Protein AF-A0A7X7B4W0-F1 (afdb_monomer_lite)

Sequence (100 aa):
SINEGDKVKDATKNTVFGEVVKKEVDKSIVFASNEKGELVQTTRPGYVSMKLYVHAKGVHTDTGYYFNNVDYYVGRSLELRAGTGVVWTRIIGIRKVEEE

Secondary structure (DSSP, 8-state):
---TT-EEEETTTTEEEEEEEEEEEEE--EEEE-TTS-EEEE--TT-EEEEEEEE--EEEETTEEEETTEEE-TT-EEEEEETTEEEEEE-----PPPP-

Radius of gyration: 16.17 Å; chains: 1; bounding box: 29×34×49 Å

Foldseek 3Di:
DFDFQWFKAQVVVRDGFWTWHDKDKAFAWDWDQDPVRDTDTDGDPPDIDMDTDTDGDFDADPAATATPNDHDHAQDWTFMDTDNDTDTDGHHDDDDDDDD

Structure (mmCIF, N/CA/C/O backbone):
data_AF-A0A7X7B4W0-F1
#
_entry.id   AF-A0A7X7B4W0-F1
#
loop_
_atom_site.group_PDB
_atom_site.id
_atom_site.type_symbol
_atom_site.label_atom_id
_atom_site.label_alt_id
_atom_site.label_comp_id
_atom_site.label_asym_id
_atom_site.label_entity_id
_atom_site.label_seq_id
_atom_site.pdbx_PDB_ins_code
_atom_site.Cartn_x
_atom_site.Cartn_y
_atom_site.Cartn_z
_atom_site.occupancy
_atom_site.B_iso_or_equiv
_atom_site.auth_seq_id
_atom_site.auth_comp_id
_atom_site.auth_asym_id
_atom_site.auth_atom_id
_atom_site.pdbx_PDB_model_num
ATOM 1 N N . SER A 1 1 ? -13.858 5.658 2.648 1.00 82.69 1 SER A N 1
ATOM 2 C CA . SER A 1 1 ? -13.291 4.476 3.325 1.00 82.69 1 SER A CA 1
ATOM 3 C C . SER A 1 1 ? -12.485 3.674 2.316 1.00 82.69 1 SER A C 1
ATOM 5 O O . SER A 1 1 ? -12.686 3.875 1.126 1.00 82.69 1 SER A O 1
ATOM 7 N N . ILE A 1 2 ? -11.548 2.845 2.791 1.00 92.56 2 ILE A N 1
ATOM 8 C CA . ILE A 1 2 ? -10.820 1.857 1.976 1.00 92.56 2 ILE A CA 1
ATOM 9 C C . ILE A 1 2 ? -11.421 0.494 2.302 1.00 92.56 2 ILE A C 1
ATOM 11 O O . ILE A 1 2 ? -11.445 0.124 3.480 1.00 92.56 2 ILE A O 1
ATOM 15 N N . ASN A 1 3 ? -11.904 -0.234 1.306 1.00 94.62 3 ASN A N 1
ATOM 16 C CA . ASN A 1 3 ? -12.563 -1.528 1.451 1.00 94.62 3 ASN A CA 1
ATOM 17 C C . ASN A 1 3 ? -11.956 -2.559 0.495 1.00 94.62 3 ASN A C 1
ATOM 19 O O . ASN A 1 3 ? -11.267 -2.205 -0.458 1.00 94.62 3 ASN A O 1
ATOM 23 N N . GLU A 1 4 ? -12.203 -3.837 0.770 1.00 96.25 4 GLU A N 1
ATOM 24 C CA . GLU A 1 4 ? -11.894 -4.910 -0.180 1.00 96.25 4 GLU A CA 1
ATOM 25 C C . GLU A 1 4 ? -12.699 -4.703 -1.468 1.00 96.25 4 GLU A C 1
ATOM 27 O O . GLU A 1 4 ? -13.845 -4.252 -1.422 1.00 96.25 4 GLU A O 1
ATOM 32 N N . GLY A 1 5 ? -12.073 -4.963 -2.613 1.00 96.06 5 GLY A N 1
ATOM 33 C CA . GLY A 1 5 ? -12.630 -4.664 -3.932 1.00 96.06 5 GLY A CA 1
ATOM 34 C C . GLY A 1 5 ? -12.272 -3.279 -4.484 1.00 96.06 5 GLY A C 1
ATOM 35 O O . GLY A 1 5 ? -12.394 -3.039 -5.688 1.00 96.06 5 GLY A O 1
ATOM 36 N N . ASP A 1 6 ? -11.790 -2.353 -3.646 1.00 97.19 6 ASP A N 1
ATOM 37 C CA . ASP A 1 6 ? -11.432 -1.015 -4.115 1.00 97.19 6 ASP A CA 1
ATOM 38 C C . ASP A 1 6 ? -10.225 -1.066 -5.058 1.00 97.19 6 ASP A C 1
ATOM 40 O O . ASP A 1 6 ? -9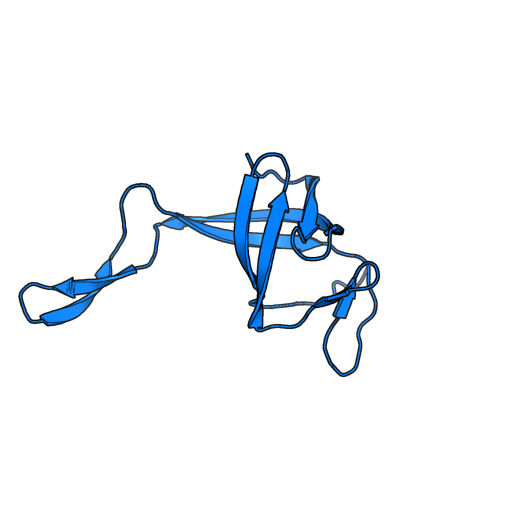.180 -1.647 -4.746 1.00 97.19 6 ASP A O 1
ATOM 44 N N . LYS A 1 7 ? -10.332 -0.376 -6.198 1.00 96.69 7 LYS A N 1
ATOM 45 C CA . LYS A 1 7 ? -9.188 -0.170 -7.090 1.00 96.69 7 LYS A CA 1
ATOM 46 C C . LYS A 1 7 ? -8.137 0.695 -6.412 1.00 96.69 7 LYS A C 1
ATOM 48 O O . LYS A 1 7 ? -8.446 1.694 -5.763 1.00 96.69 7 LYS A O 1
ATOM 53 N N . VAL A 1 8 ? -6.885 0.317 -6.622 1.00 96.50 8 VAL A N 1
ATOM 54 C CA . VAL A 1 8 ? -5.723 0.958 -6.025 1.00 96.50 8 VAL A CA 1
ATOM 55 C C . VAL A 1 8 ? -4.975 1.739 -7.089 1.00 96.50 8 VAL A C 1
ATOM 57 O O . VAL A 1 8 ? -4.503 1.183 -8.085 1.00 96.50 8 VAL A O 1
ATOM 60 N N . LYS A 1 9 ? -4.857 3.043 -6.852 1.00 96.31 9 LYS A N 1
ATOM 61 C CA . LYS A 1 9 ? -4.155 3.991 -7.706 1.00 96.31 9 LYS A CA 1
ATOM 62 C C . LYS A 1 9 ? -2.905 4.512 -7.013 1.00 96.31 9 LYS A C 1
ATOM 64 O O . LYS A 1 9 ? -2.969 5.010 -5.893 1.00 96.31 9 LYS A O 1
ATOM 69 N N . ASP A 1 10 ? -1.789 4.460 -7.722 1.00 95.94 10 ASP A N 1
ATOM 70 C CA . ASP A 1 10 ? -0.604 5.254 -7.422 1.00 95.94 10 ASP A CA 1
ATOM 71 C C . ASP A 1 10 ? -0.869 6.689 -7.892 1.00 95.94 10 ASP A C 1
ATOM 73 O O . ASP A 1 10 ? -0.997 6.954 -9.093 1.00 95.94 10 ASP A O 1
ATOM 77 N N . ALA A 1 11 ? -1.036 7.609 -6.942 1.00 94.62 11 ALA A N 1
ATOM 78 C CA . ALA A 1 11 ? -1.405 8.987 -7.243 1.00 94.62 11 ALA A CA 1
ATOM 79 C C . ALA A 1 11 ? -0.269 9.735 -7.948 1.00 94.62 11 ALA A C 1
ATOM 81 O O . ALA A 1 11 ? -0.529 10.493 -8.880 1.00 94.62 11 ALA A O 1
ATOM 82 N N . THR A 1 12 ? 0.981 9.474 -7.557 1.00 93.69 12 THR A N 1
ATOM 83 C CA . THR A 1 12 ? 2.169 10.137 -8.110 1.00 93.69 12 THR A CA 1
ATOM 84 C C . THR A 1 12 ? 2.417 9.733 -9.560 1.00 93.69 12 THR A C 1
ATOM 86 O O . THR A 1 12 ? 2.840 10.552 -10.370 1.00 93.69 12 THR A O 1
ATOM 89 N N . LYS A 1 13 ? 2.149 8.470 -9.902 1.00 94.50 13 LYS A N 1
ATOM 90 C CA . LYS A 1 13 ? 2.299 7.947 -11.268 1.00 94.50 13 LYS A CA 1
ATOM 91 C C . LYS A 1 13 ? 1.002 7.966 -12.074 1.00 94.50 13 LYS A C 1
ATOM 93 O O . LYS A 1 13 ? 0.998 7.572 -13.234 1.00 94.50 13 LYS A O 1
ATOM 98 N N . ASN A 1 14 ? -0.085 8.435 -11.463 1.00 93.44 14 ASN A N 1
ATOM 99 C CA . ASN A 1 14 ? -1.415 8.517 -12.054 1.00 93.44 14 ASN A CA 1
ATOM 100 C C . ASN A 1 14 ? -1.903 7.185 -12.666 1.00 93.44 14 ASN A C 1
ATOM 102 O O . ASN A 1 14 ? -2.601 7.190 -13.677 1.00 93.44 14 ASN A O 1
ATOM 106 N N . THR A 1 15 ? -1.567 6.049 -12.046 1.00 94.75 15 THR A N 1
ATOM 107 C CA . THR A 1 15 ? -1.853 4.713 -12.594 1.00 94.75 15 THR A CA 1
ATOM 108 C C . THR A 1 15 ? -2.630 3.842 -11.613 1.00 94.75 15 THR A C 1
ATOM 110 O O . THR A 1 15 ? -2.335 3.824 -10.418 1.00 94.75 15 THR A O 1
ATOM 113 N N . VAL A 1 16 ? -3.643 3.126 -12.105 1.00 96.25 16 VAL A N 1
ATOM 114 C CA . VAL A 1 16 ? -4.340 2.079 -11.342 1.00 96.25 16 VAL A CA 1
ATOM 115 C C . VAL A 1 16 ? -3.580 0.779 -11.551 1.00 96.25 16 VAL A C 1
ATOM 117 O O . VAL A 1 16 ? -3.428 0.351 -12.692 1.00 96.25 16 VAL A O 1
ATOM 120 N N . PHE A 1 17 ? -3.091 0.161 -10.479 1.00 95.00 17 PHE A N 1
ATOM 121 C CA . PHE A 1 17 ? -2.200 -1.000 -10.587 1.00 95.00 17 PHE A CA 1
ATOM 122 C C . PHE A 1 17 ? -2.776 -2.277 -9.975 1.00 95.00 17 PHE A C 1
ATOM 124 O O . PHE A 1 17 ? -2.294 -3.364 -10.277 1.00 95.00 17 PHE A O 1
ATOM 131 N N . GLY A 1 18 ? -3.814 -2.176 -9.145 1.00 95.12 18 GLY A N 1
ATOM 132 C CA . GLY A 1 18 ? -4.368 -3.347 -8.482 1.00 95.12 18 GLY A CA 1
ATOM 133 C C . GLY A 1 18 ? -5.673 -3.088 -7.752 1.00 95.12 18 GLY A C 1
ATOM 134 O O . GLY A 1 18 ? -6.351 -2.084 -7.976 1.00 95.12 18 GLY A O 1
ATOM 135 N N . GLU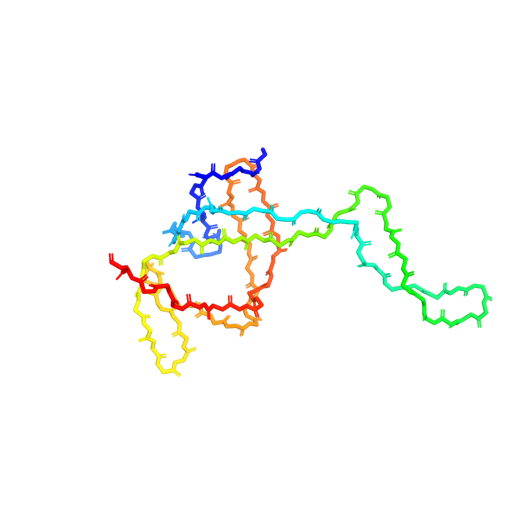 A 1 19 ? -6.012 -4.021 -6.877 1.00 97.00 19 GLU A N 1
ATOM 136 C CA . GLU A 1 19 ? -7.242 -4.046 -6.094 1.00 97.00 19 GLU A CA 1
ATOM 137 C C . GLU A 1 19 ? -6.957 -4.468 -4.653 1.00 97.00 19 GLU A C 1
ATOM 139 O O . GLU A 1 19 ? -6.104 -5.325 -4.408 1.00 97.00 19 GLU A O 1
ATOM 144 N N . VAL A 1 20 ? -7.649 -3.856 -3.694 1.00 97.19 20 VAL A N 1
ATOM 145 C CA . VAL A 1 20 ? -7.539 -4.221 -2.279 1.00 97.19 20 VAL A CA 1
ATOM 146 C C . VAL A 1 20 ? -8.161 -5.595 -2.062 1.00 97.19 20 VAL A C 1
ATOM 148 O O . VAL A 1 20 ? -9.347 -5.783 -2.307 1.00 97.19 20 VAL A O 1
ATOM 151 N N . VAL A 1 21 ? -7.376 -6.532 -1.533 1.00 97.25 21 VAL A N 1
ATOM 152 C CA . VAL A 1 21 ? -7.854 -7.886 -1.191 1.00 97.25 21 VAL A CA 1
ATOM 153 C C . VAL A 1 21 ? -7.952 -8.129 0.308 1.00 97.25 21 VAL A C 1
ATOM 155 O O . VAL A 1 21 ? -8.607 -9.070 0.732 1.00 97.25 21 VAL A O 1
ATOM 158 N N . LYS A 1 22 ? -7.272 -7.311 1.116 1.00 95.81 22 LYS A N 1
ATOM 159 C CA . LYS A 1 22 ? -7.340 -7.369 2.577 1.00 95.81 22 LYS A CA 1
ATOM 160 C C . LYS A 1 22 ? -6.823 -6.065 3.169 1.00 95.81 22 LYS A C 1
ATOM 162 O O . LYS A 1 22 ? -5.877 -5.468 2.648 1.00 95.81 22 LYS A O 1
ATOM 167 N N . LYS A 1 23 ? -7.377 -5.661 4.309 1.00 94.12 23 LYS A N 1
ATOM 168 C CA . LYS A 1 23 ? -6.785 -4.635 5.177 1.00 94.12 23 LYS A CA 1
ATOM 169 C C . LYS A 1 23 ? -6.707 -5.140 6.612 1.00 94.12 23 LYS A C 1
ATOM 171 O O . LYS A 1 23 ? -7.649 -5.738 7.119 1.00 94.12 23 LYS A O 1
ATOM 176 N N . GLU A 1 24 ? -5.597 -4.857 7.271 1.00 93.94 24 GLU A N 1
ATOM 177 C CA . GLU A 1 24 ? -5.421 -5.077 8.704 1.00 93.94 24 GLU A CA 1
ATOM 178 C C . GLU A 1 24 ? -5.164 -3.720 9.345 1.00 93.94 24 GLU A C 1
ATOM 180 O O . GLU A 1 24 ? -4.253 -3.001 8.932 1.00 93.94 24 GLU A O 1
ATOM 185 N N . VAL A 1 25 ? -5.992 -3.354 10.320 1.00 90.44 25 VAL A N 1
ATOM 186 C CA . VAL A 1 25 ? -5.870 -2.097 11.059 1.00 90.44 25 VAL A CA 1
ATOM 187 C C . VAL A 1 25 ? -5.549 -2.441 12.501 1.00 90.44 25 VAL A C 1
ATOM 189 O O . VAL A 1 25 ? -6.269 -3.212 13.128 1.00 90.44 25 VAL A O 1
ATOM 192 N N . ASP A 1 26 ? -4.476 -1.855 13.010 1.00 86.62 26 ASP A N 1
ATOM 193 C CA . ASP A 1 26 ? -4.023 -2.011 14.383 1.00 86.62 26 ASP A CA 1
ATOM 194 C C . ASP A 1 26 ? -3.829 -0.631 15.029 1.00 86.62 26 ASP A C 1
ATOM 196 O O . ASP A 1 26 ? -3.875 0.421 14.372 1.0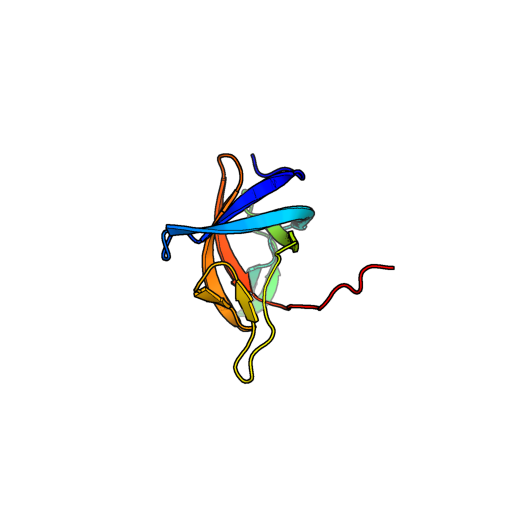0 86.62 26 ASP A O 1
ATOM 200 N N . LYS A 1 27 ? -3.615 -0.623 16.342 1.00 83.75 27 LYS A N 1
ATOM 201 C CA . LYS A 1 27 ? -3.260 0.576 17.093 1.00 83.75 27 LYS A CA 1
ATOM 202 C C . LYS A 1 27 ? -2.006 1.200 16.490 1.00 83.75 27 LYS A C 1
ATOM 204 O O . LYS A 1 27 ? -1.077 0.506 16.083 1.00 83.75 27 LYS A O 1
ATOM 209 N N . SER A 1 28 ? -1.981 2.529 16.440 1.00 83.75 28 SER A N 1
ATOM 210 C CA . SER A 1 28 ? -0.791 3.259 16.010 1.00 83.75 28 SER A CA 1
ATOM 211 C C . SER A 1 28 ? 0.408 2.861 16.865 1.00 83.75 28 SER A C 1
ATOM 213 O O . SER A 1 28 ? 0.340 2.943 18.086 1.00 83.75 28 SER A O 1
ATOM 215 N N . ILE A 1 29 ? 1.498 2.455 16.218 1.00 82.19 29 ILE A N 1
ATOM 216 C CA . ILE A 1 29 ? 2.790 2.232 16.868 1.00 82.19 29 ILE A CA 1
ATOM 217 C C . ILE A 1 29 ? 3.613 3.513 16.727 1.00 82.19 29 ILE A C 1
ATOM 219 O O . ILE A 1 29 ? 3.957 3.917 15.617 1.00 82.19 29 ILE A O 1
ATOM 223 N N . VAL A 1 30 ? 3.927 4.152 17.850 1.00 84.12 30 VAL A N 1
ATOM 224 C CA . VAL A 1 30 ? 4.790 5.338 17.926 1.00 84.12 30 VAL A CA 1
ATOM 225 C C . VAL A 1 30 ? 5.849 5.087 18.987 1.00 84.12 30 VAL A C 1
ATOM 227 O O . VAL A 1 30 ? 5.560 4.469 20.003 1.00 84.12 30 VAL A O 1
ATOM 230 N N . PHE A 1 31 ? 7.069 5.570 18.782 1.00 86.06 31 PHE A N 1
ATOM 231 C CA . PHE A 1 31 ? 8.099 5.558 19.817 1.00 86.06 31 PHE A CA 1
ATOM 232 C C . PHE A 1 31 ? 8.234 6.964 20.399 1.00 86.06 31 PHE A C 1
ATOM 234 O O . PHE A 1 31 ? 8.350 7.930 19.645 1.00 86.06 31 PHE A O 1
ATOM 241 N N . ALA A 1 32 ? 8.183 7.084 21.723 1.00 88.75 32 ALA A N 1
ATOM 242 C CA . ALA A 1 32 ? 8.324 8.352 22.434 1.00 88.75 32 ALA A CA 1
ATOM 243 C C . ALA A 1 32 ? 9.157 8.156 23.704 1.00 88.75 32 ALA A C 1
ATOM 245 O O . ALA A 1 32 ? 9.192 7.059 24.260 1.00 88.75 32 ALA A O 1
ATOM 246 N N . SER A 1 33 ? 9.825 9.214 24.159 1.00 91.44 33 SER A N 1
ATOM 247 C CA . SER A 1 33 ? 10.539 9.192 25.437 1.00 91.44 33 SER A CA 1
ATOM 248 C C . SER A 1 33 ? 9.550 9.262 26.600 1.00 91.44 33 SER A C 1
ATOM 250 O O . SER A 1 33 ? 8.645 10.097 26.593 1.00 91.44 33 SER A O 1
ATOM 252 N N . ASN A 1 34 ? 9.721 8.395 27.597 1.00 90.81 34 ASN A N 1
ATOM 253 C CA . ASN A 1 34 ? 9.005 8.502 28.868 1.00 90.81 34 ASN A CA 1
ATOM 254 C C . ASN A 1 34 ? 9.627 9.593 29.769 1.00 90.81 34 ASN A C 1
ATOM 256 O O . ASN A 1 34 ? 10.615 10.233 29.407 1.00 90.81 34 ASN A O 1
ATOM 260 N N . GLU A 1 35 ? 9.078 9.786 30.971 1.00 92.44 35 GLU A N 1
ATOM 261 C CA . GLU A 1 35 ? 9.569 10.771 31.955 1.00 92.44 35 GLU A CA 1
ATOM 262 C C . GLU A 1 35 ? 11.029 10.541 32.395 1.00 92.44 35 GLU A C 1
ATOM 264 O O . GLU A 1 35 ? 11.668 11.450 32.918 1.00 92.44 35 GLU A O 1
ATOM 269 N N . LYS A 1 36 ? 11.578 9.343 32.156 1.00 92.50 36 LYS A N 1
ATOM 270 C CA . LYS A 1 36 ? 12.973 8.975 32.438 1.00 92.50 36 LYS A CA 1
ATOM 271 C C . LYS A 1 36 ? 13.898 9.147 31.227 1.00 92.50 36 LYS A C 1
ATOM 273 O O . LYS A 1 36 ? 15.082 8.840 31.317 1.00 92.50 36 LYS A O 1
ATOM 278 N N . GLY A 1 37 ? 13.373 9.614 30.092 1.00 91.56 37 GLY A N 1
ATOM 279 C CA . GLY A 1 37 ? 14.111 9.747 28.836 1.00 91.56 37 GLY A CA 1
ATOM 280 C C . GLY A 1 37 ? 14.261 8.444 28.042 1.00 91.56 37 GLY A C 1
ATOM 281 O O . GLY A 1 37 ? 14.906 8.447 26.995 1.00 91.56 37 GLY A O 1
ATOM 282 N N . GLU A 1 38 ? 13.660 7.339 28.486 1.00 94.31 38 GLU A N 1
ATOM 283 C CA . GLU A 1 38 ? 13.761 6.038 27.819 1.00 94.31 38 GLU A CA 1
ATOM 284 C C . GLU A 1 38 ? 12.800 5.974 26.629 1.00 94.31 38 GLU A C 1
ATOM 286 O O . GLU A 1 38 ? 11.629 6.348 26.742 1.00 94.31 38 GLU A O 1
ATOM 291 N N . LEU A 1 39 ? 13.281 5.474 25.488 1.00 91.50 39 LEU A N 1
ATOM 292 C CA . LEU A 1 39 ? 12.452 5.286 24.302 1.00 91.50 39 LEU A CA 1
ATOM 293 C C . LEU A 1 39 ? 11.509 4.093 24.513 1.00 91.50 39 LEU A C 1
ATOM 295 O O . LEU A 1 39 ? 11.956 2.950 24.586 1.00 91.50 39 LEU A O 1
ATOM 299 N N . VAL A 1 40 ? 10.205 4.354 24.573 1.00 91.69 40 VAL A N 1
ATOM 300 C CA . VAL A 1 40 ? 9.171 3.328 24.759 1.00 91.69 40 VAL A CA 1
ATOM 301 C C . VAL A 1 40 ? 8.177 3.331 23.603 1.00 91.69 40 VAL A C 1
ATOM 303 O O . VAL A 1 40 ? 7.900 4.365 22.990 1.00 91.69 40 VAL A O 1
ATOM 306 N N . GLN A 1 41 ? 7.623 2.157 23.301 1.00 88.94 41 GLN A N 1
ATOM 307 C CA . GLN A 1 41 ? 6.527 2.028 22.348 1.00 88.94 41 GLN A CA 1
ATOM 308 C C . GLN A 1 41 ? 5.219 2.521 22.988 1.00 88.94 41 GLN A C 1
ATOM 310 O O . GLN A 1 41 ? 4.844 2.097 24.077 1.00 88.94 41 GLN A O 1
ATOM 315 N N . THR A 1 42 ? 4.510 3.403 22.292 1.00 87.44 42 THR A N 1
ATOM 316 C CA . THR A 1 42 ? 3.232 4.001 22.685 1.00 87.44 42 THR A CA 1
ATOM 317 C C . THR A 1 42 ? 2.280 4.083 21.486 1.00 87.44 42 THR A C 1
ATOM 319 O O . THR A 1 42 ? 2.604 3.649 20.379 1.00 87.44 42 THR A O 1
ATOM 322 N N . THR A 1 43 ? 1.085 4.634 21.703 1.00 84.81 43 THR A N 1
ATOM 323 C CA . THR A 1 43 ? 0.062 4.837 20.673 1.00 84.81 43 THR A CA 1
ATOM 324 C C . THR A 1 43 ? -0.377 6.295 20.637 1.00 84.81 43 THR A C 1
ATOM 326 O O . THR A 1 43 ? -0.456 6.942 21.681 1.00 84.81 43 THR A O 1
ATOM 329 N N . ARG A 1 44 ? -0.685 6.825 19.448 1.00 81.50 44 ARG A N 1
ATOM 330 C CA . ARG A 1 44 ? -1.211 8.187 19.293 1.00 81.50 44 ARG A CA 1
ATOM 331 C C . ARG A 1 44 ? -2.724 8.149 19.039 1.00 81.50 44 ARG A C 1
ATOM 333 O O . ARG A 1 44 ? -3.135 7.590 18.020 1.00 81.50 44 ARG A O 1
ATOM 340 N N . PRO A 1 45 ? -3.563 8.750 19.907 1.00 80.06 45 PRO A N 1
ATOM 341 C CA . PRO A 1 45 ? -5.004 8.829 19.678 1.00 80.06 45 PRO A CA 1
ATOM 342 C C . PRO A 1 45 ? -5.334 9.457 18.318 1.00 80.06 45 PRO A C 1
ATOM 344 O O . PRO A 1 45 ? -4.717 10.444 17.917 1.00 80.06 45 PRO A O 1
ATOM 347 N N . GLY A 1 46 ? -6.293 8.869 17.601 1.00 78.94 46 GLY A N 1
ATOM 348 C CA . GLY A 1 46 ? -6.683 9.294 16.251 1.00 78.94 46 GLY A CA 1
ATOM 349 C C . GLY A 1 46 ? -5.789 8.771 15.119 1.00 78.94 46 GLY A C 1
ATOM 350 O O . GLY A 1 46 ? -6.102 9.011 13.957 1.00 78.94 46 GLY A O 1
ATOM 351 N N . TYR A 1 47 ? -4.715 8.038 15.430 1.00 78.88 47 TYR A N 1
ATOM 352 C CA . TYR A 1 47 ? -3.852 7.393 14.442 1.00 78.88 47 TYR A CA 1
ATOM 353 C C . TYR A 1 47 ? -4.013 5.875 14.512 1.00 78.88 47 TYR A C 1
ATOM 355 O O . TYR A 1 47 ? -4.205 5.293 15.581 1.00 78.88 47 TYR A O 1
ATOM 363 N N . VAL A 1 48 ? -3.868 5.227 13.361 1.00 82.94 48 VAL A N 1
ATOM 364 C CA . VAL A 1 48 ? -3.841 3.769 13.231 1.00 82.94 48 VAL A CA 1
ATOM 365 C C . VAL A 1 48 ? -2.609 3.350 12.447 1.00 82.94 48 VAL A C 1
ATOM 367 O O . VAL A 1 48 ? -2.104 4.107 11.616 1.00 82.94 48 VAL A O 1
ATOM 370 N N . SER A 1 49 ? -2.138 2.136 12.697 1.00 85.69 49 SER A N 1
ATOM 371 C CA . SER A 1 49 ? -1.205 1.455 11.806 1.00 85.69 49 SER A CA 1
ATOM 372 C C . SER A 1 49 ? -2.020 0.541 10.895 1.00 85.69 49 SER A C 1
ATOM 374 O O . SER A 1 49 ? -2.908 -0.165 11.361 1.00 85.69 49 SER A O 1
ATOM 376 N N . MET A 1 50 ? -1.760 0.567 9.587 1.00 90.75 50 MET A N 1
ATOM 377 C CA . MET A 1 50 ? -2.513 -0.232 8.618 1.00 90.75 50 MET A CA 1
ATOM 378 C C . MET A 1 50 ? -1.568 -1.020 7.718 1.00 90.75 50 MET A C 1
ATOM 380 O O . MET A 1 50 ? -0.641 -0.451 7.142 1.00 90.75 50 MET A O 1
ATOM 384 N N . LYS A 1 51 ? -1.846 -2.314 7.545 1.00 93.94 51 LYS A N 1
ATOM 385 C CA . LYS A 1 51 ? -1.305 -3.115 6.444 1.00 93.94 51 LYS A CA 1
ATOM 386 C C . LYS A 1 51 ? -2.388 -3.275 5.389 1.00 93.94 51 LYS A C 1
ATOM 388 O O . LYS A 1 51 ? -3.476 -3.772 5.673 1.00 93.94 51 LYS A O 1
ATOM 393 N N . LEU A 1 52 ? -2.084 -2.832 4.176 1.00 95.06 52 LEU A N 1
ATOM 394 C CA . LEU A 1 52 ? -2.969 -2.954 3.026 1.00 95.06 52 LEU A CA 1
ATOM 395 C C . LEU A 1 52 ? -2.391 -3.995 2.073 1.00 95.06 52 LEU A C 1
ATOM 397 O O . LEU A 1 52 ? -1.236 -3.882 1.663 1.00 95.06 52 LEU A O 1
ATOM 401 N N . TYR A 1 53 ? -3.195 -4.991 1.722 1.00 96.44 53 TYR A N 1
ATOM 402 C CA . TYR A 1 53 ? -2.821 -6.041 0.788 1.00 96.44 53 TYR A CA 1
ATOM 403 C C . TYR A 1 53 ? -3.511 -5.777 -0.541 1.00 96.44 53 TYR A C 1
ATOM 405 O O . TYR A 1 53 ? -4.734 -5.627 -0.602 1.00 96.44 53 TYR A O 1
ATOM 413 N N . VAL A 1 54 ? -2.708 -5.716 -1.598 1.00 95.81 54 VAL A N 1
ATOM 414 C CA . VAL A 1 54 ? -3.157 -5.370 -2.943 1.00 95.81 54 VAL A CA 1
ATOM 415 C C . VAL A 1 54 ? -2.777 -6.496 -3.885 1.00 95.81 54 VAL A C 1
ATOM 4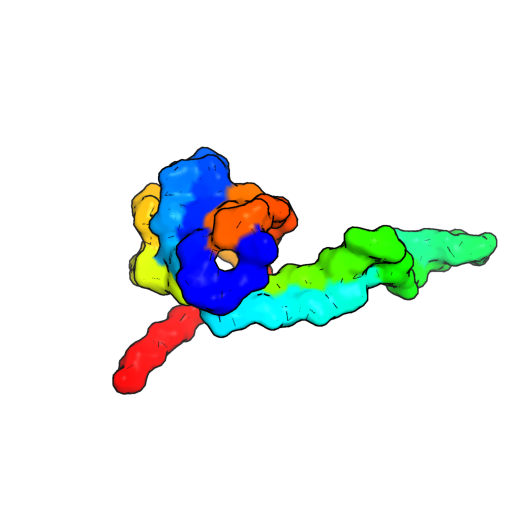17 O O . VAL A 1 54 ? -1.625 -6.930 -3.895 1.00 95.81 54 VAL A O 1
ATOM 420 N N . HIS A 1 55 ? -3.740 -6.953 -4.677 1.00 95.94 55 HIS A N 1
ATOM 421 C CA . HIS A 1 55 ? -3.484 -7.865 -5.780 1.00 95.94 55 HIS A CA 1
ATOM 422 C C . HIS A 1 55 ? -3.343 -7.050 -7.066 1.00 95.94 55 HIS A C 1
ATOM 424 O O . HIS A 1 55 ? -4.197 -6.227 -7.396 1.00 95.94 55 HIS A O 1
ATOM 430 N N . ALA A 1 56 ? -2.236 -7.260 -7.770 1.00 94.00 56 ALA A N 1
ATOM 431 C CA . ALA A 1 56 ? -1.903 -6.602 -9.020 1.00 94.00 56 ALA A CA 1
ATOM 432 C C . ALA A 1 56 ? -1.417 -7.639 -10.038 1.00 94.00 56 ALA A C 1
ATOM 434 O O . ALA A 1 56 ? -0.707 -8.577 -9.676 1.00 94.00 56 ALA A O 1
ATOM 435 N N . LYS A 1 57 ? -1.772 -7.444 -11.311 1.00 93.31 57 LYS A N 1
ATOM 436 C CA . LYS A 1 57 ? -1.210 -8.214 -12.427 1.00 93.31 57 LYS A CA 1
ATOM 437 C C . LYS A 1 57 ? -0.006 -7.468 -12.982 1.00 93.31 57 LYS A C 1
ATOM 439 O O . LYS A 1 57 ? -0.108 -6.282 -13.296 1.00 93.31 57 LYS A O 1
ATOM 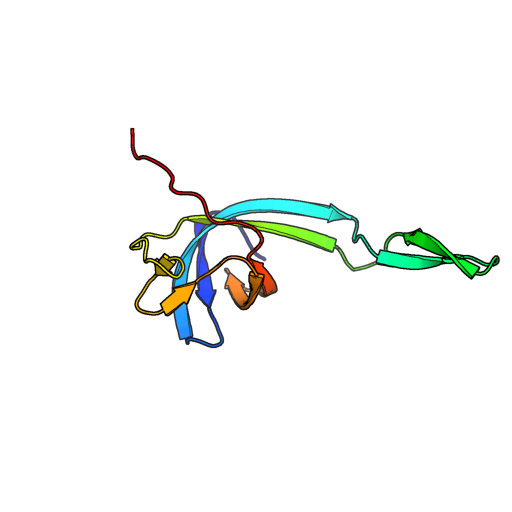444 N N . GLY A 1 58 ? 1.121 -8.156 -13.107 1.00 91.56 58 GLY A N 1
ATOM 445 C CA . GLY A 1 58 ? 2.354 -7.554 -13.596 1.00 91.56 58 GLY A CA 1
ATOM 446 C C . GLY A 1 58 ? 3.439 -8.567 -13.893 1.00 91.56 58 GLY A C 1
ATOM 447 O O . GLY A 1 58 ? 3.227 -9.775 -13.809 1.00 91.56 58 GLY A O 1
ATOM 448 N N . VAL A 1 59 ? 4.605 -8.039 -14.241 1.00 92.38 59 VAL A N 1
ATOM 449 C CA . VAL A 1 59 ? 5.776 -8.817 -14.645 1.00 92.38 59 VAL A CA 1
ATOM 450 C C . VAL A 1 59 ? 6.873 -8.627 -13.606 1.00 92.38 59 VAL A C 1
ATOM 452 O O . VAL A 1 59 ? 7.121 -7.508 -13.163 1.00 92.38 59 VAL A O 1
ATOM 455 N N . HIS A 1 60 ? 7.515 -9.716 -13.195 1.00 90.00 60 HIS A N 1
ATOM 456 C CA . HIS A 1 60 ? 8.707 -9.641 -12.354 1.00 90.00 60 HIS A CA 1
ATOM 457 C C . HIS A 1 60 ? 9.909 -9.212 -13.203 1.00 90.00 60 HIS A C 1
ATOM 459 O O . HIS A 1 60 ? 10.104 -9.736 -14.299 1.00 90.00 60 HIS A O 1
ATOM 465 N N . THR A 1 61 ? 10.698 -8.271 -12.697 1.00 88.25 61 THR A N 1
ATOM 466 C CA . THR A 1 61 ? 11.909 -7.751 -13.342 1.00 88.25 61 THR A CA 1
ATOM 467 C C . THR A 1 61 ? 13.105 -7.921 -12.408 1.00 88.25 61 THR A C 1
ATOM 469 O O . THR A 1 61 ? 12.941 -8.180 -11.217 1.00 88.25 61 THR A O 1
ATOM 472 N N . ASP A 1 62 ? 14.321 -7.720 -12.916 1.00 86.88 62 ASP A N 1
ATOM 473 C CA . ASP A 1 62 ? 15.546 -7.833 -12.107 1.00 86.88 62 ASP A CA 1
ATOM 474 C C . ASP A 1 62 ? 15.624 -6.794 -10.971 1.00 86.88 62 ASP A C 1
ATOM 476 O O . ASP A 1 62 ? 16.396 -6.946 -10.025 1.00 86.88 62 ASP A O 1
ATOM 480 N N . THR A 1 63 ? 14.825 -5.727 -11.051 1.00 85.69 63 THR A N 1
ATOM 481 C CA . THR A 1 63 ? 14.819 -4.603 -10.104 1.00 85.69 63 THR A CA 1
ATOM 482 C C . THR A 1 63 ? 13.528 -4.499 -9.287 1.00 85.69 63 THR A C 1
ATOM 484 O O . THR A 1 63 ? 13.411 -3.608 -8.442 1.00 85.69 63 THR A O 1
ATOM 487 N N . GLY A 1 64 ? 12.561 -5.401 -9.493 1.00 89.31 64 GLY A N 1
ATOM 488 C CA . GLY A 1 64 ? 11.295 -5.408 -8.769 1.00 89.31 64 GLY A CA 1
ATOM 489 C C . GLY A 1 64 ? 10.140 -5.996 -9.575 1.00 89.31 64 GLY A C 1
ATOM 490 O O . GLY A 1 64 ? 10.209 -7.103 -10.101 1.00 89.31 64 GLY A O 1
ATOM 491 N N . TYR A 1 65 ? 9.026 -5.274 -9.603 1.00 93.44 65 TYR A N 1
ATOM 492 C CA . TYR A 1 65 ? 7.800 -5.692 -10.265 1.00 93.44 65 TYR A CA 1
ATOM 493 C C . TYR A 1 65 ? 7.228 -4.546 -11.079 1.00 93.44 65 TYR A C 1
ATOM 495 O O . TYR A 1 65 ? 7.073 -3.427 -10.591 1.00 93.44 65 TYR A O 1
ATOM 503 N N . TYR A 1 66 ? 6.864 -4.852 -12.310 1.00 92.94 66 TYR A N 1
ATOM 504 C CA . TYR A 1 66 ? 6.284 -3.907 -13.236 1.00 92.94 66 TYR A CA 1
ATOM 505 C C . TYR A 1 66 ? 4.766 -4.079 -13.257 1.00 92.94 66 TYR A C 1
ATOM 507 O O . TYR A 1 66 ? 4.253 -5.085 -13.755 1.00 92.94 66 TYR A O 1
ATOM 515 N N . PHE A 1 67 ? 4.043 -3.102 -12.707 1.00 92.69 67 PHE A N 1
ATOM 516 C CA . PHE A 1 67 ? 2.580 -3.068 -12.698 1.00 92.69 67 PHE A CA 1
ATOM 517 C C . PHE A 1 67 ? 2.102 -1.841 -13.472 1.00 92.69 67 PHE A C 1
ATOM 519 O O . PHE A 1 67 ? 2.470 -0.716 -13.146 1.00 92.69 67 PHE A O 1
ATOM 526 N N . ASN A 1 68 ? 1.281 -2.054 -14.503 1.00 89.31 68 ASN A N 1
ATOM 527 C CA . ASN A 1 68 ? 0.702 -0.997 -15.341 1.00 89.31 68 ASN A CA 1
ATOM 528 C C . ASN A 1 68 ? 1.696 0.119 -15.739 1.00 89.31 68 ASN A C 1
ATOM 530 O O . ASN A 1 68 ? 1.486 1.303 -15.465 1.00 89.31 68 ASN A O 1
ATOM 534 N N . ASN A 1 69 ? 2.795 -0.294 -16.372 1.00 88.56 69 ASN A N 1
ATOM 535 C CA . ASN A 1 69 ? 3.854 0.572 -16.887 1.00 88.56 69 ASN A CA 1
ATOM 536 C C . ASN A 1 69 ? 4.681 1.347 -15.842 1.00 88.56 69 ASN A C 1
ATOM 538 O O . ASN A 1 69 ? 5.319 2.355 -16.159 1.00 88.56 69 ASN A O 1
ATOM 542 N N . VAL A 1 70 ? 4.673 0.886 -14.591 1.00 92.62 70 VAL A N 1
ATOM 543 C CA . VAL A 1 70 ? 5.393 1.509 -13.479 1.00 92.62 70 VAL A CA 1
ATOM 544 C C . VAL A 1 70 ? 6.136 0.450 -12.671 1.00 92.62 70 VAL A C 1
ATOM 546 O O . VAL A 1 70 ? 5.586 -0.604 -12.356 1.00 92.62 70 VAL A O 1
ATOM 549 N N . ASP A 1 71 ? 7.374 0.764 -12.291 1.00 92.88 71 ASP A N 1
ATOM 550 C CA . ASP A 1 71 ? 8.186 -0.063 -11.401 1.00 92.88 71 ASP A CA 1
ATOM 551 C C . ASP A 1 71 ? 7.778 0.087 -9.928 1.00 92.88 71 ASP A C 1
ATOM 553 O O . ASP A 1 71 ? 7.656 1.188 -9.371 1.00 92.88 71 ASP A O 1
ATOM 557 N N . TYR A 1 72 ? 7.619 -1.051 -9.264 1.00 94.38 72 TYR A N 1
ATOM 558 C CA . TYR A 1 72 ? 7.356 -1.183 -7.839 1.00 94.38 72 TYR A CA 1
ATOM 559 C C . TYR A 1 72 ? 8.379 -2.132 -7.221 1.00 94.38 72 TYR A C 1
ATOM 561 O O . TYR A 1 72 ? 8.661 -3.204 -7.745 1.00 94.38 72 TYR A O 1
ATOM 569 N N . TYR A 1 73 ? 8.926 -1.751 -6.073 1.00 94.62 73 TYR A N 1
ATOM 570 C CA . TYR A 1 73 ? 9.944 -2.522 -5.368 1.00 94.62 73 TYR A CA 1
ATOM 571 C C . TYR A 1 73 ? 9.791 -2.339 -3.860 1.00 94.62 73 TYR A C 1
ATOM 573 O O . TYR A 1 73 ? 9.253 -1.332 -3.382 1.00 94.62 73 TYR A O 1
ATOM 581 N N . VAL A 1 74 ? 10.253 -3.332 -3.097 1.00 94.81 74 VAL A N 1
ATOM 582 C CA . VAL A 1 74 ? 10.230 -3.277 -1.632 1.00 94.81 74 VAL A CA 1
ATOM 583 C C . VAL A 1 74 ? 11.046 -2.075 -1.163 1.00 94.81 74 VAL A C 1
ATOM 585 O O . VAL A 1 74 ? 12.147 -1.813 -1.636 1.00 94.81 74 VAL A O 1
ATOM 588 N N . GLY A 1 75 ? 10.480 -1.309 -0.239 1.00 94.19 75 GLY A N 1
ATOM 589 C CA . GLY A 1 75 ? 11.074 -0.094 0.294 1.00 94.19 75 GLY A CA 1
ATOM 590 C C . GLY A 1 75 ? 10.652 1.190 -0.419 1.00 94.19 75 GLY A C 1
ATOM 591 O O . GLY A 1 75 ? 10.911 2.258 0.139 1.00 94.19 75 GLY A O 1
ATOM 592 N N . ARG A 1 76 ? 9.970 1.124 -1.571 1.00 93.75 76 ARG A N 1
ATOM 593 C CA . ARG A 1 76 ? 9.410 2.303 -2.247 1.00 93.75 76 ARG A CA 1
ATOM 594 C C . ARG A 1 76 ? 8.275 2.922 -1.425 1.00 93.75 76 ARG A C 1
ATOM 596 O O . ARG A 1 76 ? 7.373 2.209 -0.984 1.00 93.75 76 ARG A O 1
ATOM 603 N N . SER A 1 77 ? 8.301 4.243 -1.267 1.00 95.75 77 SER A N 1
ATOM 604 C CA . SER A 1 77 ? 7.193 5.021 -0.696 1.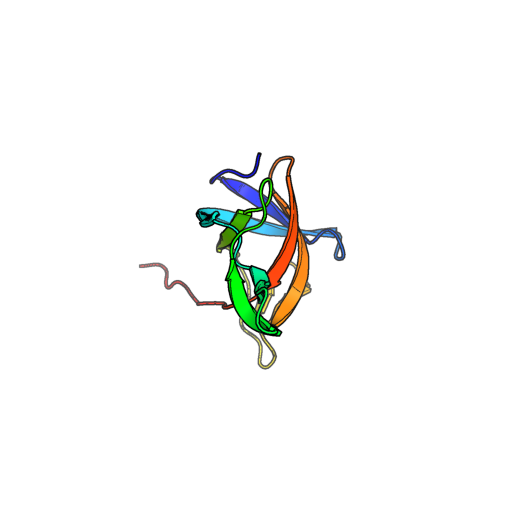00 95.75 77 SER A CA 1
ATOM 605 C C . SER A 1 77 ? 6.299 5.590 -1.799 1.00 95.75 77 SER A C 1
ATOM 607 O O . SER A 1 77 ? 6.797 5.946 -2.869 1.00 95.75 77 SER A O 1
ATOM 609 N N . LEU A 1 78 ? 4.991 5.680 -1.552 1.00 95.12 78 LEU A N 1
ATOM 610 C CA . LEU A 1 78 ? 4.023 6.226 -2.506 1.00 95.12 78 LEU A CA 1
ATOM 611 C C . LEU A 1 78 ? 2.777 6.815 -1.827 1.00 95.12 78 LEU A C 1
ATOM 613 O O . LEU A 1 78 ? 2.385 6.381 -0.740 1.00 95.12 78 LEU A O 1
ATOM 617 N N . GLU A 1 79 ? 2.146 7.777 -2.508 1.00 95.94 79 GLU A N 1
ATOM 618 C CA . GLU A 1 79 ? 0.774 8.213 -2.230 1.00 95.94 79 GLU A CA 1
ATOM 619 C C . GLU A 1 79 ? -0.194 7.271 -2.954 1.00 95.94 79 GLU A C 1
ATOM 621 O O . GLU A 1 79 ? -0.212 7.181 -4.185 1.00 95.94 79 GLU A O 1
ATOM 626 N N . LEU A 1 80 ? -1.003 6.562 -2.178 1.00 94.94 80 LEU A N 1
ATOM 627 C CA . LEU A 1 80 ? -1.959 5.579 -2.657 1.00 94.94 80 LEU A CA 1
ATOM 628 C C . LEU A 1 80 ? -3.381 6.105 -2.474 1.00 94.94 80 LEU A C 1
ATOM 630 O O . LEU A 1 80 ? -3.737 6.611 -1.408 1.00 94.94 80 LEU A O 1
ATOM 634 N N . ARG A 1 81 ? -4.210 5.934 -3.506 1.00 95.38 81 ARG A N 1
ATOM 635 C CA . ARG A 1 81 ? -5.660 6.143 -3.438 1.00 95.38 81 ARG A CA 1
ATOM 636 C C . ARG A 1 81 ? -6.383 4.817 -3.589 1.00 95.38 81 ARG A C 1
ATOM 638 O O . ARG A 1 81 ? -6.118 4.081 -4.536 1.00 95.38 81 ARG A O 1
ATOM 645 N N . ALA A 1 82 ? -7.293 4.536 -2.667 1.00 95.25 82 ALA A N 1
ATOM 646 C CA . ALA A 1 82 ? -8.188 3.387 -2.722 1.00 95.25 82 ALA A CA 1
ATOM 647 C C . ALA A 1 82 ? -9.562 3.811 -2.198 1.00 95.25 82 ALA A C 1
ATOM 649 O O . ALA A 1 82 ? -9.659 4.426 -1.131 1.00 95.25 82 ALA A O 1
ATOM 650 N N . GLY A 1 83 ? -10.611 3.558 -2.982 1.00 90.56 83 GLY A N 1
ATOM 651 C CA . GLY A 1 83 ? -11.939 4.108 -2.712 1.00 90.56 83 GLY A CA 1
ATOM 652 C C . GLY A 1 83 ? -11.882 5.636 -2.590 1.00 90.56 83 GLY A C 1
ATOM 653 O O . GLY A 1 83 ? -11.365 6.323 -3.472 1.00 90.56 83 GLY A O 1
ATOM 654 N N . THR A 1 84 ? -12.363 6.175 -1.465 1.00 90.50 84 THR A N 1
ATOM 655 C CA . THR A 1 84 ? -12.259 7.615 -1.135 1.00 90.50 84 THR A CA 1
ATOM 656 C C . THR A 1 84 ? -11.095 7.957 -0.198 1.00 90.50 84 THR A C 1
ATOM 658 O O . THR A 1 84 ? -10.982 9.093 0.257 1.00 90.50 84 THR A O 1
ATOM 661 N N . GLY A 1 85 ? -10.247 6.980 0.136 1.00 91.44 85 GLY A N 1
ATOM 662 C CA . GLY A 1 85 ? -9.097 7.165 1.018 1.00 91.44 85 GLY A CA 1
ATOM 663 C C . GLY A 1 85 ? -7.827 7.574 0.274 1.00 91.44 85 GLY A C 1
ATOM 664 O O . GLY A 1 85 ? -7.582 7.133 -0.850 1.00 91.44 85 GLY A O 1
ATOM 665 N N . VAL A 1 86 ? -6.992 8.371 0.944 1.00 93.06 86 VAL A N 1
ATOM 666 C CA . VAL A 1 86 ? -5.622 8.700 0.527 1.00 93.06 86 VAL A CA 1
ATOM 667 C C . VAL A 1 86 ? -4.675 8.285 1.646 1.00 93.06 86 VAL A C 1
ATOM 669 O O . VAL A 1 86 ? -4.904 8.642 2.802 1.00 93.06 86 VAL A O 1
ATOM 672 N N . VAL A 1 87 ? -3.628 7.529 1.321 1.00 91.50 87 VAL A N 1
ATOM 673 C CA . VAL A 1 87 ? -2.633 7.073 2.299 1.00 91.50 87 VAL A CA 1
ATOM 674 C C . VAL A 1 87 ? -1.217 7.207 1.758 1.00 91.50 87 VAL A C 1
ATOM 676 O O . VAL A 1 87 ? -0.916 6.803 0.638 1.00 91.50 87 VAL A O 1
ATOM 679 N N . TRP A 1 88 ? -0.332 7.743 2.591 1.00 92.81 88 TRP A N 1
ATOM 680 C CA . TRP A 1 88 ? 1.108 7.707 2.366 1.00 92.81 88 TRP A CA 1
ATOM 681 C C . TRP A 1 88 ? 1.646 6.419 2.967 1.00 92.81 88 TRP A C 1
ATOM 683 O O . TRP A 1 88 ? 1.467 6.166 4.158 1.00 92.81 88 TRP A O 1
ATOM 693 N N . THR A 1 89 ? 2.259 5.579 2.143 1.00 92.75 89 THR A N 1
ATOM 694 C CA . THR A 1 89 ? 2.669 4.237 2.561 1.00 92.75 89 THR A CA 1
ATOM 695 C C . THR A 1 89 ? 4.026 3.855 1.989 1.00 92.75 89 THR A C 1
ATOM 697 O O . THR A 1 89 ? 4.561 4.529 1.107 1.00 92.75 89 THR A O 1
ATOM 700 N N . ARG A 1 90 ? 4.576 2.752 2.499 1.00 95.38 90 ARG A N 1
ATOM 701 C CA . ARG A 1 90 ? 5.802 2.118 2.027 1.00 95.38 90 ARG A CA 1
ATOM 702 C C . ARG A 1 90 ? 5.531 0.653 1.727 1.00 95.38 90 ARG A C 1
ATOM 704 O O . ARG A 1 90 ? 4.906 -0.044 2.523 1.00 95.38 90 ARG A O 1
ATOM 711 N N . ILE A 1 91 ? 6.037 0.173 0.598 1.00 95.44 91 ILE A N 1
ATOM 712 C CA . ILE A 1 91 ? 5.932 -1.237 0.228 1.00 95.44 91 ILE A CA 1
ATOM 713 C C . ILE A 1 91 ? 6.870 -2.042 1.125 1.00 95.44 91 ILE A C 1
ATOM 715 O O . ILE A 1 91 ? 8.084 -1.862 1.068 1.00 95.44 91 ILE A O 1
ATOM 719 N N . ILE A 1 92 ? 6.316 -2.927 1.950 1.00 95.44 92 ILE A N 1
ATOM 720 C CA . ILE A 1 92 ? 7.097 -3.779 2.864 1.00 95.44 92 ILE A CA 1
ATOM 721 C C . ILE A 1 92 ? 7.369 -5.178 2.302 1.00 95.44 92 ILE A C 1
ATOM 723 O O . ILE A 1 92 ? 8.245 -5.875 2.798 1.00 95.44 92 ILE A O 1
ATOM 727 N N . GLY A 1 93 ? 6.633 -5.594 1.270 1.00 94.62 93 GLY A N 1
ATOM 728 C CA . GLY A 1 93 ? 6.778 -6.906 0.655 1.00 94.62 93 GLY A CA 1
ATOM 729 C C . GLY A 1 93 ? 5.946 -7.023 -0.614 1.00 94.62 93 GLY A C 1
ATOM 730 O O . GLY A 1 93 ? 4.884 -6.411 -0.724 1.00 94.62 93 GLY A O 1
ATOM 731 N N . ILE A 1 94 ? 6.441 -7.810 -1.564 1.00 94.69 94 ILE A N 1
ATOM 732 C CA . ILE A 1 94 ? 5.727 -8.201 -2.779 1.00 94.69 94 ILE A CA 1
ATOM 733 C C . ILE A 1 94 ? 5.948 -9.704 -2.928 1.00 94.69 94 ILE A C 1
ATOM 735 O O . ILE A 1 94 ? 7.084 -10.167 -2.852 1.00 94.69 94 ILE A O 1
ATOM 739 N N . ARG A 1 95 ? 4.863 -10.463 -3.085 1.00 92.00 95 ARG A N 1
ATOM 740 C CA . ARG A 1 95 ? 4.906 -11.916 -3.271 1.00 92.00 95 ARG A CA 1
ATOM 741 C C . ARG A 1 95 ? 4.139 -12.283 -4.530 1.00 92.00 95 ARG A C 1
ATOM 743 O O . ARG A 1 95 ? 3.050 -11.752 -4.749 1.00 92.00 95 ARG A O 1
ATOM 750 N N . LYS A 1 96 ? 4.693 -13.197 -5.327 1.00 89.44 96 LYS A N 1
ATOM 751 C CA . LYS A 1 96 ? 3.944 -13.834 -6.408 1.00 89.44 96 LYS A CA 1
ATOM 752 C C . LYS A 1 96 ? 2.890 -14.745 -5.779 1.00 89.44 96 LYS A C 1
ATOM 754 O O . LYS A 1 96 ? 3.184 -15.461 -4.825 1.00 89.44 96 LYS A O 1
ATOM 759 N N . VAL A 1 97 ? 1.668 -14.669 -6.285 1.00 86.44 97 VAL A N 1
ATOM 760 C CA . VAL A 1 97 ? 0.609 -15.626 -5.970 1.00 86.44 97 VAL A CA 1
ATOM 761 C C . VAL A 1 97 ? 0.512 -16.516 -7.200 1.00 86.44 97 VAL A C 1
ATOM 763 O O . VAL A 1 97 ? 0.337 -16.000 -8.303 1.00 86.44 97 VAL A O 1
ATOM 766 N N . GLU A 1 98 ? 0.769 -17.810 -7.043 1.00 75.62 98 GLU A N 1
ATOM 767 C CA . GLU A 1 98 ? 0.538 -18.775 -8.118 1.00 75.62 98 GLU A CA 1
ATOM 768 C C . GLU A 1 98 ? -0.979 -18.953 -8.265 1.00 75.62 98 GLU A C 1
ATOM 770 O O . GLU A 1 98 ? -1.687 -19.029 -7.260 1.00 75.62 98 GLU A O 1
ATOM 775 N N . GLU A 1 99 ? -1.485 -18.911 -9.500 1.00 60.56 99 GLU A N 1
ATOM 776 C CA . GLU A 1 99 ? -2.856 -19.343 -9.786 1.00 60.56 99 GLU A CA 1
ATOM 777 C C . GLU A 1 99 ? -2.839 -20.882 -9.767 1.00 60.56 99 GLU A C 1
ATOM 779 O O . GLU A 1 99 ? -2.073 -21.481 -10.525 1.00 60.56 99 GLU A O 1
ATOM 784 N N . GLU A 1 100 ? -3.604 -21.491 -8.852 1.00 43.28 100 GLU A N 1
ATOM 785 C CA . GLU A 1 100 ? -3.908 -22.935 -8.849 1.00 43.28 100 GLU A CA 1
ATOM 786 C C . GLU A 1 100 ? -4.846 -23.311 -10.004 1.00 43.28 100 GLU A C 1
ATOM 788 O O . GLU A 1 100 ? -5.775 -22.519 -10.300 1.00 43.28 100 GLU A O 1
#

pLDDT: mean 90.8, std 7.38, range [43.28, 97.25]